Protein AF-A0A103QXI7-F1 (afdb_monomer_lite)

pLDDT: mean 70.64, std 19.32, range [27.94, 94.38]

InterPro domains:
  IPR028966 Immunity protein 72 [PF15584] (45-80)

Secondary structure (DSSP, 8-state):
-----------------TTS-HHHHHHHIIIIIHHHHHHHHHHS---TTS---------------TTTTS-----GGGSPPPP---------PPPEETTSBPSS-EEEEESSTT-EEEEE-TTSBPPPEEEE-TTS-EEEE--EEEEEEE-

Foldseek 3Di:
DDDDDDDPPPDDDDDDDPPDPPVVVVCCCVPPVVVVVVVVVLVPPQDPPDRDSPRDDDDCPDDDCVCVVVDDPPPVVVDDDDPPDPDDPDPCDDKDKAQDFAQAWAWKWFPPPPIDIDTDHGRDGHHWDFHQDPVRDTDTDITIIDGPTGD

Sequence (151 aa):
MHASAGCYRKSGGPRLSASAPVSTQFRIWADKIVPEAIKELNANLSDDDTGAVVKTHWRLLWEDKRYADGVIPDESQYFLEPPSAPQPNRETVAPVRTGDICPVSGEWQTDEYGGKTLRVEAGAAMPDMLVKDNLGELKVHWVTWHLVKRS

Structure (mmCIF, N/CA/C/O backbone):
data_AF-A0A103QXI7-F1
#
_entry.id   AF-A0A103QXI7-F1
#
loop_
_atom_site.group_PDB
_atom_site.id
_atom_site.type_symbol
_atom_site.label_atom_id
_atom_site.label_alt_id
_atom_site.label_comp_id
_atom_site.label_asym_id
_atom_site.label_entity_id
_atom_site.label_seq_id
_atom_site.pdbx_PDB_ins_code
_atom_site.Cartn_x
_atom_site.Cartn_y
_atom_site.Cartn_z
_atom_site.occupancy
_atom_site.B_iso_or_equiv
_atom_site.auth_seq_id
_atom_site.auth_comp_id
_atom_site.auth_asym_id
_atom_site.auth_atom_id
_atom_site.pdbx_PDB_model_num
ATOM 1 N N . MET A 1 1 ? 30.717 -34.717 15.437 1.00 35.41 1 MET A N 1
ATOM 2 C CA . MET A 1 1 ? 30.092 -34.087 16.618 1.00 35.41 1 MET A CA 1
ATOM 3 C C . MET A 1 1 ? 28.916 -33.264 16.123 1.00 35.41 1 MET A C 1
ATOM 5 O O . MET A 1 1 ? 29.120 -32.296 15.408 1.00 35.41 1 MET A O 1
ATOM 9 N N . HIS A 1 2 ? 27.705 -33.757 16.371 1.00 31.70 2 HIS A N 1
ATOM 10 C CA . HIS A 1 2 ? 26.437 -33.144 15.971 1.00 31.70 2 HIS A CA 1
ATOM 11 C C . HIS A 1 2 ? 25.986 -32.178 17.074 1.00 31.70 2 HIS A C 1
ATOM 13 O O . HIS A 1 2 ? 25.992 -32.565 18.241 1.00 31.70 2 HIS A O 1
ATOM 19 N N . ALA A 1 3 ? 25.544 -30.973 16.715 1.00 30.70 3 ALA A N 1
ATOM 20 C CA . ALA A 1 3 ? 24.750 -30.119 17.592 1.00 30.70 3 ALA A CA 1
ATOM 21 C C . ALA A 1 3 ? 23.607 -29.500 16.778 1.00 30.70 3 ALA A C 1
ATOM 23 O O . ALA A 1 3 ? 23.811 -28.882 15.738 1.00 30.70 3 ALA A O 1
ATOM 24 N N . SER A 1 4 ? 22.402 -29.795 17.249 1.00 28.06 4 SER A N 1
ATOM 25 C CA . SER A 1 4 ? 21.100 -29.593 16.625 1.00 28.06 4 SER A CA 1
ATOM 26 C C . SER A 1 4 ? 20.658 -28.130 16.682 1.00 28.06 4 SER A C 1
ATOM 28 O O . SER A 1 4 ? 20.695 -27.520 17.748 1.00 28.06 4 SER A O 1
ATOM 30 N N . ALA A 1 5 ? 20.153 -27.594 15.569 1.00 35.16 5 ALA A N 1
ATOM 31 C CA . ALA A 1 5 ? 19.409 -26.339 15.559 1.00 35.16 5 ALA A CA 1
ATOM 32 C C . ALA A 1 5 ? 18.032 -26.567 16.208 1.00 35.16 5 ALA A C 1
ATOM 34 O O . ALA A 1 5 ? 17.218 -27.354 15.721 1.00 35.16 5 ALA A O 1
ATOM 35 N N . GLY A 1 6 ? 17.794 -25.924 17.351 1.00 29.08 6 GLY A N 1
ATOM 36 C CA . GLY A 1 6 ? 16.519 -25.963 18.059 1.00 29.08 6 GLY A CA 1
ATOM 37 C C . GLY A 1 6 ? 15.442 -25.219 17.274 1.00 29.08 6 GLY A C 1
ATOM 38 O O . GLY A 1 6 ? 15.459 -23.997 17.172 1.00 29.08 6 GLY A O 1
ATOM 39 N N . CYS A 1 7 ? 14.498 -25.972 16.719 1.00 27.94 7 CYS A N 1
ATOM 40 C CA . CYS A 1 7 ? 13.293 -25.460 16.086 1.00 27.94 7 CYS A CA 1
ATOM 41 C C . CYS A 1 7 ? 12.348 -24.936 17.183 1.00 27.94 7 CYS A C 1
ATOM 43 O O . CYS A 1 7 ? 11.773 -25.732 17.929 1.00 27.94 7 CYS A O 1
ATOM 45 N N . TYR A 1 8 ? 12.187 -23.616 17.320 1.00 28.78 8 TYR A N 1
ATOM 46 C CA . TYR A 1 8 ? 11.212 -23.051 18.258 1.00 28.78 8 TYR A CA 1
ATOM 47 C C . TYR A 1 8 ? 9.808 -23.142 17.647 1.00 28.78 8 TYR A C 1
ATOM 49 O O . TYR A 1 8 ? 9.304 -22.229 16.995 1.00 28.78 8 TYR A O 1
ATOM 57 N N . ARG A 1 9 ? 9.176 -24.303 17.825 1.00 33.75 9 ARG A N 1
ATOM 58 C CA . ARG A 1 9 ? 7.769 -24.535 17.502 1.00 33.75 9 ARG A CA 1
ATOM 59 C C . ARG A 1 9 ? 6.924 -23.875 18.601 1.00 33.75 9 ARG A C 1
ATOM 61 O O . ARG A 1 9 ? 6.698 -24.486 19.641 1.00 33.75 9 ARG A O 1
ATOM 68 N N . LYS A 1 10 ? 6.443 -22.641 18.389 1.00 36.03 10 LYS A N 1
ATOM 69 C CA . LYS A 1 10 ? 5.377 -22.066 19.233 1.00 36.03 10 LYS A CA 1
ATOM 70 C C . LYS A 1 10 ? 4.085 -22.839 18.954 1.00 36.03 10 LYS A C 1
ATOM 72 O O . LYS A 1 10 ? 3.424 -22.662 17.934 1.00 36.03 10 LYS A O 1
ATOM 77 N N . SER A 1 11 ? 3.779 -23.774 19.841 1.00 41.75 11 SER A N 1
ATOM 78 C CA . SER A 1 11 ? 2.533 -24.527 19.889 1.00 41.75 11 SER A CA 1
ATOM 79 C C . SER A 1 11 ? 1.373 -23.633 20.333 1.00 41.75 11 SER A C 1
ATOM 81 O O . SER A 1 11 ? 1.464 -23.014 21.389 1.00 41.75 11 SER A O 1
ATOM 83 N N . GLY A 1 12 ? 0.263 -23.647 19.586 1.00 43.00 12 GLY A N 1
ATOM 84 C CA . GLY A 1 12 ? -1.065 -23.471 20.192 1.00 43.00 12 GLY A CA 1
ATOM 85 C C . GLY A 1 12 ? -1.909 -22.249 19.818 1.00 43.00 12 GLY A C 1
ATOM 86 O O . GLY A 1 12 ? -2.844 -21.958 20.551 1.00 43.00 12 GLY A O 1
ATOM 87 N N . GLY A 1 13 ? -1.653 -21.550 18.708 1.00 42.88 13 GLY A N 1
ATOM 88 C CA . GLY A 1 13 ? -2.612 -20.561 18.184 1.00 42.88 13 GLY A CA 1
ATOM 89 C C . GLY A 1 13 ? -3.783 -21.234 17.443 1.00 42.88 13 GLY A C 1
ATOM 90 O O . GLY A 1 13 ? -3.559 -22.255 16.782 1.00 42.88 13 GLY A O 1
ATOM 91 N N . PRO A 1 14 ? -5.027 -20.716 17.520 1.00 42.00 14 PRO A N 1
ATOM 92 C CA . PRO A 1 14 ? -6.155 -21.290 16.793 1.00 42.00 14 PRO A CA 1
ATOM 93 C C . PRO A 1 14 ? -5.878 -21.266 15.285 1.00 42.00 14 PRO A C 1
ATOM 95 O O . PRO A 1 14 ? -5.642 -20.218 14.688 1.00 42.00 14 PRO A O 1
ATOM 98 N N . ARG A 1 15 ? -5.898 -22.448 14.666 1.00 46.81 15 ARG A N 1
ATOM 99 C CA . ARG A 1 15 ? -5.696 -22.621 13.228 1.00 46.81 15 ARG A CA 1
ATOM 100 C C . ARG A 1 15 ? -6.939 -22.111 12.500 1.00 46.81 15 ARG A C 1
ATOM 102 O O . ARG A 1 15 ? -7.962 -22.791 12.476 1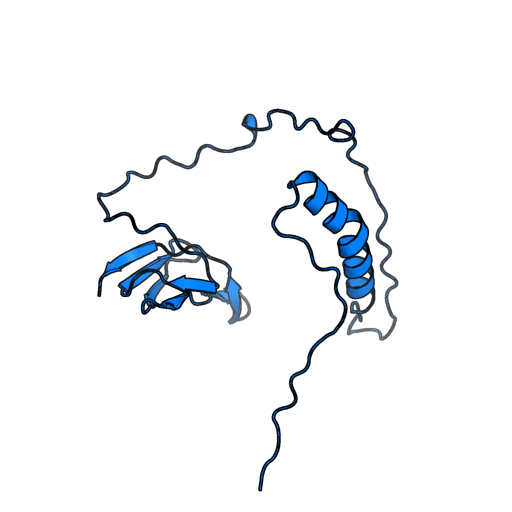.00 46.81 15 ARG A O 1
ATOM 109 N N . LEU A 1 16 ? -6.863 -20.907 11.939 1.00 47.16 16 LEU A N 1
ATOM 110 C CA . LEU A 1 16 ? -7.889 -20.396 11.034 1.00 47.16 16 LEU A CA 1
ATOM 111 C C . LEU A 1 16 ? -7.911 -21.282 9.782 1.00 47.16 16 LEU A C 1
ATOM 113 O O . LEU A 1 16 ? -6.891 -21.443 9.111 1.00 47.16 16 LEU A O 1
ATOM 117 N N . SER A 1 17 ? -9.057 -21.901 9.492 1.00 43.25 17 SER A N 1
ATOM 118 C CA . SER A 1 17 ? -9.260 -22.599 8.222 1.00 43.25 17 SER A CA 1
ATOM 119 C C . SER A 1 17 ? -9.417 -21.558 7.121 1.00 43.25 17 SER A C 1
ATOM 121 O O . SER A 1 17 ? -10.348 -20.760 7.173 1.00 43.25 17 SER A O 1
ATOM 123 N N . ALA A 1 18 ? -8.549 -21.593 6.110 1.00 47.38 18 ALA A N 1
ATOM 124 C CA . ALA A 1 18 ? -8.588 -20.683 4.961 1.00 47.38 18 ALA A CA 1
ATOM 125 C C . ALA A 1 18 ? -9.841 -20.845 4.067 1.00 47.38 18 ALA A C 1
ATOM 127 O O . ALA A 1 18 ? -9.990 -20.127 3.086 1.00 47.38 18 ALA A O 1
ATOM 128 N N . SER A 1 19 ? -10.734 -21.790 4.388 1.00 45.50 19 SER A N 1
ATOM 129 C CA . SER A 1 19 ? -11.997 -22.039 3.680 1.00 45.50 19 SER A CA 1
ATOM 130 C C . SER A 1 19 ? -13.235 -21.437 4.355 1.00 45.50 19 SER A C 1
ATOM 132 O O . SER A 1 19 ? -14.347 -21.639 3.869 1.00 45.50 19 SER A O 1
ATOM 134 N N . ALA A 1 20 ? -13.086 -20.750 5.493 1.00 47.59 20 ALA A N 1
ATOM 135 C CA . ALA A 1 20 ? -14.223 -20.149 6.183 1.00 47.59 20 ALA A CA 1
ATOM 136 C C . ALA A 1 20 ? -14.697 -18.872 5.457 1.00 47.59 20 ALA A C 1
ATOM 138 O O . ALA A 1 20 ? -13.868 -18.112 4.956 1.00 47.59 20 ALA A O 1
ATOM 139 N N . PRO A 1 21 ? -16.014 -18.596 5.406 1.00 55.00 21 PRO A N 1
ATOM 140 C CA . PRO A 1 21 ? -16.514 -17.352 4.836 1.00 55.00 21 PRO A CA 1
ATOM 141 C C . PRO A 1 21 ? -15.969 -16.145 5.614 1.00 55.00 21 PRO A C 1
ATOM 143 O O . PRO A 1 21 ? -15.788 -16.209 6.832 1.00 55.00 21 PRO A O 1
ATOM 146 N N . VAL A 1 22 ? -15.741 -15.027 4.916 1.00 50.16 22 VAL A N 1
ATOM 147 C CA . VAL A 1 22 ? -15.107 -13.802 5.452 1.00 50.16 22 VAL A CA 1
ATOM 148 C C . VAL A 1 22 ? -15.774 -13.316 6.748 1.00 50.16 22 VAL A C 1
ATOM 150 O O . VAL A 1 22 ? -15.088 -12.899 7.678 1.00 50.16 22 VAL A O 1
ATOM 153 N N . SER A 1 23 ? -17.097 -13.474 6.866 1.00 44.31 23 SER A N 1
ATOM 154 C CA . SER A 1 23 ? -17.862 -13.172 8.086 1.00 44.31 23 SER A CA 1
ATOM 155 C C . SER A 1 23 ? -17.413 -13.999 9.303 1.00 44.31 23 SER A C 1
ATOM 157 O O . SER A 1 23 ? -17.269 -13.477 10.408 1.00 44.31 23 SER A O 1
ATOM 159 N N . THR A 1 24 ? -17.121 -15.287 9.115 1.00 49.38 24 THR A N 1
ATOM 160 C CA . THR A 1 24 ? -16.614 -16.165 10.178 1.00 49.38 24 THR A CA 1
ATOM 161 C C . THR A 1 24 ? -15.175 -15.814 10.544 1.00 49.38 24 THR A C 1
ATOM 163 O O . THR A 1 24 ? -14.826 -15.829 11.723 1.00 49.38 24 THR A O 1
ATOM 166 N N . GLN A 1 25 ? -14.351 -15.439 9.566 1.00 51.34 25 GLN A N 1
ATOM 167 C CA . GLN A 1 25 ? -12.974 -15.016 9.820 1.00 51.34 25 GLN A CA 1
ATOM 168 C C . GLN A 1 25 ? -12.917 -13.688 10.593 1.00 51.34 25 GLN A C 1
ATOM 170 O O . GLN A 1 25 ? -12.122 -13.565 11.525 1.00 51.34 25 GLN A O 1
ATOM 175 N N . PHE A 1 26 ? -13.817 -12.748 10.283 1.00 51.50 26 PHE A N 1
ATOM 176 C CA . PHE A 1 26 ? -13.959 -11.478 10.998 1.00 51.50 26 PHE A CA 1
ATOM 177 C C . PHE A 1 26 ? -14.391 -11.677 12.456 1.00 51.50 26 PHE A C 1
ATOM 179 O O . PHE A 1 26 ? -13.784 -11.108 13.360 1.00 51.50 26 PHE A O 1
ATOM 186 N N . ARG A 1 27 ? -15.376 -12.550 12.710 1.00 51.31 27 ARG A N 1
ATOM 187 C CA . ARG A 1 27 ? -15.819 -12.865 14.082 1.00 51.31 27 ARG A CA 1
ATOM 188 C C . ARG A 1 27 ? -14.714 -13.520 14.905 1.00 51.31 27 ARG A C 1
ATOM 190 O O . ARG A 1 27 ? -14.499 -13.138 16.046 1.00 51.31 27 ARG A O 1
ATOM 197 N N . ILE A 1 28 ? -13.948 -14.449 14.325 1.00 58.03 28 ILE A N 1
ATOM 198 C CA . ILE A 1 28 ? -12.818 -15.065 15.041 1.00 58.03 28 ILE A CA 1
ATOM 199 C C . ILE A 1 28 ? -11.723 -14.031 15.344 1.00 58.03 28 ILE A C 1
ATOM 201 O O . ILE A 1 28 ? -11.132 -14.066 16.425 1.00 58.03 28 ILE A O 1
ATOM 205 N N . TRP A 1 29 ? -11.461 -13.108 14.418 1.00 55.28 29 TRP A N 1
ATOM 206 C CA . TRP A 1 29 ? -10.513 -12.021 14.637 1.00 55.28 29 TRP A CA 1
ATOM 207 C C . TRP A 1 29 ? -10.973 -11.092 15.774 1.00 55.28 29 TRP A C 1
ATOM 209 O O . TRP A 1 29 ? -10.206 -10.857 16.709 1.00 55.28 29 TRP A O 1
ATOM 219 N N . ALA A 1 30 ? -12.238 -10.664 15.764 1.00 60.53 30 ALA A N 1
ATOM 220 C CA . ALA A 1 30 ? -12.813 -9.792 16.788 1.00 60.53 30 ALA A CA 1
ATOM 221 C C . ALA A 1 30 ? -12.910 -10.456 18.176 1.00 60.53 30 ALA A C 1
ATOM 223 O O . ALA A 1 30 ? -12.563 -9.833 19.174 1.00 60.53 30 ALA A O 1
ATOM 224 N N . ASP A 1 31 ? -13.320 -11.726 18.251 1.00 57.97 31 ASP A N 1
ATOM 225 C CA . ASP A 1 31 ? -13.603 -12.386 19.534 1.00 57.97 31 ASP A CA 1
ATOM 226 C C . ASP A 1 31 ? -12.354 -12.971 20.208 1.00 57.97 31 ASP A C 1
ATOM 228 O O . ASP A 1 31 ? -12.338 -13.157 21.426 1.00 57.97 31 ASP A O 1
ATOM 232 N N . LYS A 1 32 ? -11.312 -13.316 19.436 1.00 57.56 32 LYS A N 1
ATOM 233 C CA . LYS A 1 32 ? -10.138 -14.037 19.965 1.00 57.56 32 LYS A CA 1
ATOM 234 C C . LYS A 1 32 ? -8.819 -13.309 19.780 1.00 57.56 32 LYS A C 1
ATOM 236 O O . LYS A 1 32 ? -7.956 -13.435 20.639 1.00 57.56 32 LYS A O 1
ATOM 241 N N . ILE A 1 33 ? -8.643 -12.579 18.680 1.00 58.72 33 ILE A N 1
ATOM 242 C CA . ILE A 1 33 ? -7.362 -11.929 18.379 1.00 58.72 33 ILE A CA 1
ATOM 243 C C . ILE A 1 33 ? -7.320 -10.520 18.970 1.00 58.72 33 ILE A C 1
ATOM 245 O O . ILE A 1 33 ? -6.345 -10.181 19.634 1.00 58.72 33 ILE A O 1
ATOM 249 N N . VAL A 1 34 ? -8.382 -9.726 18.812 1.00 63.81 34 VAL A N 1
ATOM 250 C CA . VAL A 1 34 ? -8.442 -8.357 19.357 1.00 63.81 34 VAL A CA 1
ATOM 251 C C . VAL A 1 34 ? -8.248 -8.315 20.885 1.00 63.81 34 VAL A C 1
ATOM 253 O O . VAL A 1 34 ? -7.429 -7.518 21.342 1.00 63.81 34 VAL A O 1
ATOM 256 N N . PRO A 1 35 ? -8.883 -9.178 21.705 1.00 60.06 35 PRO A N 1
ATOM 257 C CA . PRO A 1 35 ? -8.695 -9.136 23.156 1.00 60.06 35 PRO A CA 1
ATOM 258 C C . PRO A 1 35 ? -7.283 -9.536 23.601 1.00 60.06 35 PRO A C 1
ATOM 260 O O . PRO A 1 35 ? -6.773 -8.980 24.571 1.00 60.06 35 PRO A O 1
ATOM 263 N N . GLU A 1 36 ? -6.637 -10.473 22.903 1.00 58.16 36 GLU A N 1
ATOM 264 C CA . GLU A 1 36 ? -5.255 -10.879 23.196 1.00 58.16 36 GLU A CA 1
ATOM 265 C C . GLU A 1 36 ? -4.252 -9.802 22.765 1.00 58.16 36 GLU A C 1
ATOM 267 O O . GLU A 1 36 ? -3.362 -9.452 23.535 1.00 58.16 36 GLU A O 1
ATOM 272 N N . ALA A 1 37 ? -4.457 -9.178 21.602 1.00 58.19 37 ALA A N 1
ATOM 273 C CA . ALA A 1 37 ? -3.641 -8.050 21.160 1.00 58.19 37 ALA A CA 1
ATOM 274 C C . ALA A 1 37 ? -3.749 -6.847 22.118 1.00 58.19 37 ALA A C 1
ATOM 276 O O . ALA A 1 37 ? -2.744 -6.211 22.432 1.00 58.19 37 ALA A O 1
ATOM 277 N N . ILE A 1 38 ? -4.944 -6.568 22.656 1.00 58.09 38 ILE A N 1
ATOM 278 C CA . ILE A 1 38 ? -5.139 -5.527 23.681 1.00 58.09 38 ILE A CA 1
ATOM 279 C C . ILE A 1 38 ? -4.387 -5.871 24.977 1.00 58.09 38 ILE A C 1
ATOM 281 O O . ILE A 1 38 ? -3.815 -4.980 25.609 1.00 58.09 38 ILE A O 1
ATOM 285 N N . LYS A 1 39 ? -4.346 -7.149 25.382 1.00 57.66 39 LYS A N 1
ATOM 286 C CA . LYS A 1 39 ? -3.562 -7.582 26.553 1.00 57.66 39 LYS A CA 1
ATOM 287 C C . LYS A 1 39 ? -2.059 -7.387 26.338 1.00 57.66 39 LYS A C 1
ATOM 289 O O . LYS A 1 39 ? -1.394 -6.917 27.256 1.00 57.66 39 LYS A O 1
ATOM 294 N N . GLU A 1 40 ? -1.537 -7.697 25.150 1.00 56.09 40 GLU A N 1
ATOM 295 C CA . GLU A 1 40 ? -0.114 -7.513 24.826 1.00 56.09 40 GLU A CA 1
ATOM 296 C C . GLU A 1 40 ? 0.287 -6.032 24.711 1.00 56.09 40 GLU A C 1
ATOM 298 O O . GLU A 1 40 ? 1.370 -5.653 25.161 1.00 56.09 40 GLU A O 1
ATOM 303 N N . LEU A 1 41 ? -0.595 -5.170 24.191 1.00 57.44 41 LEU A N 1
ATOM 304 C CA . LEU A 1 41 ? -0.371 -3.719 24.153 1.00 57.44 41 LEU A CA 1
ATOM 305 C C . LEU A 1 41 ? -0.257 -3.116 25.560 1.00 57.44 41 LEU A C 1
ATOM 307 O O . LEU A 1 41 ? 0.614 -2.285 25.810 1.00 57.44 41 LEU A O 1
ATOM 311 N N . ASN A 1 42 ? -1.086 -3.571 26.503 1.00 54.38 42 ASN A N 1
ATOM 312 C CA . ASN A 1 42 ? -1.046 -3.094 27.888 1.00 54.38 42 ASN A CA 1
ATOM 313 C C . ASN A 1 42 ? 0.219 -3.528 28.650 1.00 54.38 42 ASN A C 1
ATOM 315 O O . ASN A 1 42 ? 0.536 -2.927 29.674 1.00 54.38 42 ASN A O 1
ATOM 319 N N . ALA A 1 43 ? 0.938 -4.551 28.179 1.00 56.16 43 ALA A N 1
ATOM 320 C CA . ALA A 1 43 ? 2.154 -5.037 28.828 1.00 56.16 43 ALA A CA 1
ATOM 321 C C . ALA A 1 43 ? 3.416 -4.226 28.469 1.00 56.16 43 ALA A C 1
ATOM 323 O O . ALA A 1 43 ? 4.402 -4.322 29.192 1.00 56.16 43 ALA A O 1
ATOM 324 N N . ASN A 1 44 ? 3.397 -3.434 27.387 1.00 51.25 44 ASN A N 1
ATOM 325 C CA . ASN A 1 44 ? 4.599 -2.792 26.828 1.00 51.25 44 ASN A CA 1
ATOM 326 C C . ASN A 1 44 ? 4.637 -1.256 26.931 1.00 51.25 44 ASN A C 1
ATOM 328 O O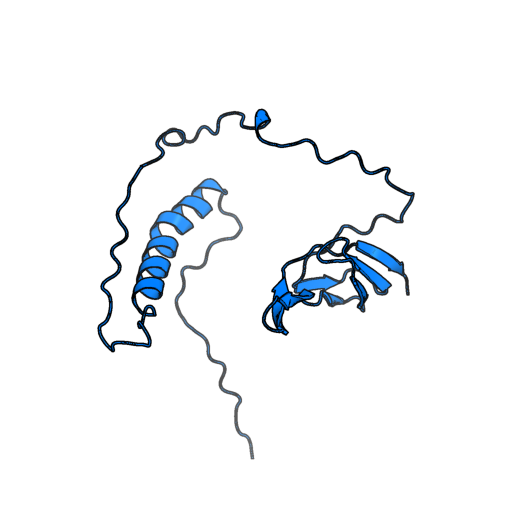 . ASN A 1 44 ? 5.584 -0.642 26.448 1.00 51.25 44 ASN A O 1
ATOM 332 N N . LEU A 1 45 ? 3.654 -0.614 27.566 1.00 53.62 45 LEU A N 1
ATOM 333 C CA . LEU A 1 45 ? 3.694 0.831 27.821 1.00 53.62 45 LEU A CA 1
ATOM 334 C C . LEU A 1 45 ? 4.463 1.109 29.122 1.00 53.62 45 LEU A C 1
ATOM 336 O O . LEU A 1 45 ? 3.870 1.382 30.166 1.00 53.62 45 LEU A O 1
ATOM 340 N N . SER A 1 46 ? 5.790 0.977 29.067 1.00 52.94 46 SER A N 1
ATOM 341 C CA . SER A 1 46 ? 6.684 1.526 30.089 1.00 52.94 46 SER A CA 1
ATOM 342 C C . SER A 1 46 ? 7.006 2.967 29.702 1.00 52.94 46 SER A C 1
ATOM 344 O O . SER A 1 46 ? 7.588 3.198 28.646 1.00 52.94 46 SER A O 1
ATOM 346 N N . ASP A 1 47 ? 6.587 3.920 30.529 1.00 50.91 47 ASP A N 1
ATOM 347 C CA . ASP A 1 47 ? 6.939 5.334 30.387 1.00 50.91 47 ASP A CA 1
ATOM 348 C C . ASP A 1 47 ? 8.396 5.512 30.854 1.00 50.91 47 ASP A C 1
ATOM 350 O O . ASP A 1 47 ? 8.736 5.144 31.981 1.00 50.91 47 ASP A O 1
ATOM 354 N N . ASP A 1 48 ? 9.281 5.970 29.967 1.00 59.25 48 ASP A N 1
ATOM 355 C CA . ASP A 1 48 ? 10.746 5.932 30.147 1.00 59.25 48 ASP A CA 1
ATOM 356 C C . ASP A 1 48 ? 11.311 7.104 30.977 1.00 59.25 48 ASP A C 1
ATOM 358 O O . ASP A 1 48 ? 12.521 7.246 31.091 1.00 59.25 48 ASP A O 1
ATOM 362 N N . ASP A 1 49 ? 10.475 7.936 31.610 1.00 61.09 49 ASP A N 1
ATOM 363 C CA . ASP A 1 49 ? 10.977 9.047 32.451 1.00 61.09 49 ASP A CA 1
ATOM 364 C C . ASP A 1 49 ? 10.430 9.052 33.888 1.00 61.09 49 ASP A C 1
ATOM 366 O O . ASP A 1 49 ? 10.793 9.854 34.745 1.00 61.09 49 ASP A O 1
ATOM 370 N N . THR A 1 50 ? 9.566 8.101 34.224 1.00 56.12 50 THR A N 1
ATOM 371 C CA . THR A 1 50 ? 9.187 7.801 35.604 1.00 56.12 50 THR A CA 1
ATOM 372 C C . THR A 1 50 ? 8.739 6.355 35.578 1.00 56.12 50 THR A C 1
ATOM 374 O O . THR A 1 50 ? 7.741 6.070 34.936 1.00 56.12 50 THR A O 1
ATOM 377 N N . GLY A 1 51 ? 9.443 5.436 36.248 1.00 54.03 51 GLY A N 1
ATOM 378 C CA . GLY A 1 51 ? 9.161 3.985 36.256 1.00 54.03 51 GLY A CA 1
ATOM 379 C C . GLY A 1 51 ? 7.793 3.557 36.828 1.00 54.03 51 GLY A C 1
ATOM 380 O O . GLY A 1 51 ? 7.650 2.469 37.383 1.00 54.03 51 GLY A O 1
ATOM 381 N N . ALA A 1 52 ? 6.785 4.419 36.745 1.00 59.47 52 ALA A N 1
ATOM 382 C CA . ALA A 1 52 ? 5.391 4.153 36.984 1.00 59.47 52 ALA A CA 1
ATOM 383 C C . ALA A 1 52 ? 4.752 3.582 35.711 1.00 59.47 52 ALA A C 1
ATOM 385 O O . ALA A 1 52 ? 4.630 4.246 34.686 1.00 59.47 52 ALA A O 1
ATOM 386 N N . VAL A 1 53 ? 4.268 2.346 35.809 1.00 59.47 53 VAL A N 1
ATOM 387 C CA . VAL A 1 53 ? 3.375 1.752 34.811 1.00 59.47 53 VAL A CA 1
ATOM 388 C C . VAL A 1 53 ? 2.113 2.612 34.728 1.00 59.47 53 VAL A C 1
ATOM 390 O O . VAL A 1 53 ? 1.250 2.555 35.613 1.00 59.47 53 VAL A O 1
ATOM 393 N N . VAL A 1 54 ? 1.987 3.416 33.673 1.00 63.28 54 VAL A N 1
ATOM 394 C CA . VAL A 1 54 ? 0.755 4.156 33.406 1.00 63.28 54 VAL A CA 1
ATOM 395 C C . VAL A 1 54 ? -0.292 3.131 32.991 1.00 63.28 54 VAL A C 1
ATOM 397 O O . VAL A 1 54 ? -0.250 2.568 31.897 1.00 63.28 54 VAL A O 1
ATOM 400 N N . LYS A 1 55 ? -1.241 2.850 33.891 1.00 68.38 55 LYS A N 1
ATOM 401 C CA . LYS A 1 55 ? -2.370 1.966 33.587 1.00 68.38 55 LYS A CA 1
ATOM 402 C C . LYS A 1 55 ? -3.213 2.591 32.477 1.00 68.38 55 LYS A C 1
ATOM 404 O O . LYS A 1 55 ? -4.105 3.404 32.733 1.00 68.38 55 LYS A O 1
ATOM 409 N N . THR A 1 56 ? -2.937 2.182 31.248 1.00 72.88 56 THR A N 1
ATOM 410 C CA . THR A 1 56 ? -3.707 2.578 30.076 1.00 72.88 56 THR A CA 1
ATOM 411 C C . THR A 1 56 ? -5.014 1.798 30.073 1.00 72.88 56 THR A C 1
ATOM 413 O O . THR A 1 56 ? -5.025 0.570 30.097 1.00 72.88 56 THR A O 1
ATOM 416 N N . HIS A 1 57 ? -6.132 2.520 30.097 1.00 66.81 57 HIS A N 1
ATOM 417 C CA . HIS A 1 57 ? -7.462 1.926 30.039 1.00 66.81 57 HIS A CA 1
ATOM 418 C C . HIS A 1 57 ? -8.128 2.345 28.737 1.00 66.81 57 HIS A C 1
ATOM 420 O O . HIS A 1 57 ? -8.473 3.512 28.553 1.00 66.81 57 HIS A O 1
ATOM 426 N N . TRP A 1 58 ? -8.356 1.378 27.857 1.00 80.25 58 TRP A N 1
ATOM 427 C CA . TRP A 1 58 ? -9.167 1.575 26.666 1.00 80.25 58 TRP A CA 1
ATOM 428 C C . TRP A 1 58 ? -10.640 1.514 27.061 1.00 80.25 58 TRP A C 1
ATOM 430 O O . TRP A 1 58 ? -11.097 0.536 27.653 1.00 80.25 58 TRP A O 1
ATOM 440 N N . ARG A 1 59 ? -11.384 2.583 26.773 1.00 78.19 59 ARG A N 1
ATOM 441 C CA . ARG A 1 59 ? -12.834 2.640 26.975 1.00 78.19 59 ARG A CA 1
ATOM 442 C C . ARG A 1 59 ? -13.502 2.651 25.611 1.00 78.19 59 ARG A C 1
ATOM 444 O O . ARG A 1 59 ? -13.117 3.438 24.750 1.00 78.19 59 ARG A O 1
ATOM 451 N N . LEU A 1 60 ? -14.498 1.789 25.424 1.00 82.50 60 LEU A N 1
ATOM 452 C CA . LEU A 1 60 ? -15.337 1.818 24.232 1.00 82.50 60 LEU A CA 1
ATOM 453 C C . LEU A 1 60 ? -16.126 3.133 24.235 1.00 82.50 60 LEU A C 1
ATOM 455 O O . LEU A 1 60 ? -16.981 3.335 25.094 1.00 82.50 60 LEU A O 1
ATOM 459 N N . LEU A 1 61 ? -15.799 4.038 23.313 1.00 83.75 61 LEU A N 1
ATOM 460 C CA . LEU A 1 61 ? -16.493 5.324 23.186 1.00 83.75 61 LEU A CA 1
ATOM 461 C C . LEU A 1 61 ? -17.763 5.205 22.345 1.00 83.75 61 LEU A C 1
ATOM 463 O O . LEU A 1 61 ? -18.729 5.922 22.591 1.00 83.75 61 LEU A O 1
ATOM 467 N N . TRP A 1 62 ? -17.768 4.300 21.367 1.00 86.44 62 TRP A N 1
ATOM 468 C CA . TRP A 1 62 ? -18.919 4.067 20.512 1.00 86.44 62 TRP A CA 1
ATOM 469 C C . TRP A 1 62 ? -18.933 2.629 19.993 1.00 86.44 62 TRP A C 1
ATOM 471 O O . TRP A 1 62 ? -17.883 2.022 19.788 1.00 86.44 62 TRP A O 1
ATOM 481 N N . GLU A 1 63 ? -20.136 2.099 19.800 1.00 79.62 63 GLU A N 1
ATOM 482 C CA . GLU A 1 63 ? -20.388 0.786 19.210 1.00 79.62 63 GLU A CA 1
ATOM 483 C C . GLU A 1 63 ? -21.122 0.994 17.880 1.00 79.62 63 GLU A C 1
ATOM 485 O O . GLU A 1 63 ? -22.214 1.567 17.863 1.00 79.62 63 GLU A O 1
ATOM 490 N N . ASP A 1 64 ? -20.535 0.541 16.769 1.00 83.88 64 ASP A N 1
ATOM 491 C CA . ASP A 1 64 ? -21.193 0.575 15.462 1.00 83.88 64 ASP A CA 1
ATOM 492 C C . ASP A 1 64 ? -22.129 -0.628 15.305 1.00 83.88 64 ASP A C 1
ATOM 494 O O . ASP A 1 64 ? -21.683 -1.769 15.191 1.00 83.88 64 ASP A O 1
ATOM 498 N N . LYS A 1 65 ? -23.441 -0.376 15.288 1.00 84.50 65 LYS A N 1
ATOM 499 C CA . LYS A 1 65 ? -24.471 -1.415 15.118 1.00 84.50 65 LYS A CA 1
ATOM 500 C C . LYS A 1 65 ? -25.011 -1.515 13.696 1.00 84.50 65 LYS A C 1
ATOM 502 O O . LYS A 1 65 ? -25.898 -2.330 13.459 1.00 84.50 65 LYS A O 1
ATOM 507 N N . ARG A 1 66 ? -24.498 -0.719 12.750 1.00 80.25 66 ARG A N 1
ATOM 508 C CA . ARG A 1 66 ? -25.013 -0.674 11.368 1.00 80.25 66 ARG A CA 1
ATOM 509 C C . ARG A 1 66 ? -24.920 -2.016 10.644 1.00 80.25 66 ARG A C 1
ATOM 511 O O . ARG A 1 66 ? -25.708 -2.259 9.749 1.00 80.25 66 ARG A O 1
ATOM 518 N N . TYR A 1 67 ? -24.005 -2.878 11.077 1.00 81.00 67 TYR A N 1
ATOM 519 C CA . TYR A 1 67 ? -23.754 -4.196 10.494 1.00 81.00 67 TYR A CA 1
ATOM 520 C C . TYR A 1 67 ? -24.301 -5.355 11.340 1.00 81.00 67 TYR A C 1
ATOM 522 O O . TYR A 1 67 ? -23.926 -6.509 11.127 1.00 81.00 67 TYR A O 1
ATOM 530 N N . ALA A 1 68 ? -25.135 -5.077 12.350 1.00 80.44 68 ALA A N 1
ATOM 531 C CA . ALA A 1 68 ? -25.607 -6.096 13.291 1.00 80.44 68 ALA A CA 1
ATOM 532 C C . ALA A 1 68 ? -26.506 -7.161 12.634 1.00 80.44 68 ALA A C 1
ATOM 534 O O . ALA A 1 68 ? -26.578 -8.292 13.113 1.00 80.44 68 ALA A O 1
ATOM 535 N N . ASP A 1 69 ? -27.161 -6.810 11.529 1.00 83.50 69 ASP A N 1
ATOM 536 C CA . ASP A 1 69 ? -27.982 -7.690 10.693 1.00 83.50 69 ASP A CA 1
ATOM 537 C C . ASP A 1 69 ? -27.170 -8.438 9.617 1.00 83.50 69 ASP A C 1
ATOM 539 O O . ASP A 1 69 ? -27.708 -9.286 8.906 1.00 83.50 69 ASP A O 1
ATOM 543 N N . GLY A 1 70 ? -25.864 -8.164 9.522 1.00 80.50 70 GLY A N 1
ATOM 544 C CA . GLY A 1 70 ? -24.968 -8.737 8.523 1.00 80.50 70 GLY A CA 1
ATOM 545 C C . GLY A 1 70 ? -25.090 -8.112 7.131 1.00 80.50 70 GLY A C 1
ATOM 546 O O . GLY A 1 70 ? -24.466 -8.624 6.200 1.00 80.50 70 GLY A O 1
ATOM 547 N N . VAL A 1 71 ? -25.857 -7.030 6.971 1.00 82.19 71 VAL A N 1
ATOM 548 C CA . VAL A 1 71 ? -25.993 -6.303 5.706 1.00 82.19 71 VAL A CA 1
ATOM 549 C C . VAL A 1 71 ? -24.959 -5.181 5.669 1.00 82.19 71 VAL A C 1
ATOM 551 O O . VAL A 1 71 ? -24.900 -4.338 6.557 1.00 82.19 71 VAL A O 1
ATOM 554 N N . ILE A 1 72 ? -24.121 -5.171 4.633 1.00 80.00 72 ILE A N 1
ATOM 555 C CA . ILE A 1 72 ? -23.180 -4.077 4.371 1.00 80.00 72 ILE A CA 1
ATOM 556 C C . ILE A 1 72 ? -23.873 -3.125 3.389 1.00 80.00 72 ILE A C 1
ATOM 558 O O . ILE A 1 72 ? -24.171 -3.557 2.271 1.00 80.00 72 ILE A O 1
ATOM 562 N N . PRO A 1 73 ? -24.182 -1.871 3.777 1.00 80.38 73 PRO A N 1
ATOM 563 C CA . PRO A 1 73 ? -24.724 -0.882 2.854 1.00 80.38 73 PRO A CA 1
ATOM 564 C C . PRO A 1 73 ? -23.750 -0.610 1.708 1.00 80.38 73 PRO A C 1
ATOM 566 O O . PRO A 1 73 ? -22.542 -0.796 1.851 1.00 80.38 73 PRO A O 1
ATOM 569 N N . ASP A 1 74 ? -24.267 -0.137 0.576 1.00 81.69 74 ASP A N 1
ATOM 570 C CA . ASP A 1 74 ? -23.397 0.299 -0.510 1.00 81.69 74 ASP A CA 1
ATOM 571 C C . ASP A 1 74 ? -22.642 1.575 -0.104 1.00 81.69 74 ASP A C 1
ATOM 573 O O . ASP A 1 74 ? -23.186 2.679 -0.068 1.00 81.69 74 ASP A O 1
ATOM 577 N N . GLU A 1 75 ? -21.372 1.392 0.243 1.00 82.19 75 GLU A N 1
ATOM 578 C CA . GLU A 1 75 ? -20.435 2.442 0.632 1.00 82.19 75 GLU A CA 1
ATOM 579 C C . GLU A 1 75 ? -19.561 2.900 -0.555 1.00 82.19 75 GLU A C 1
ATOM 581 O O . GLU A 1 75 ? -18.593 3.634 -0.355 1.00 82.19 75 GLU A O 1
ATOM 586 N N . SER A 1 76 ? -19.912 2.519 -1.796 1.00 80.00 76 SER A N 1
ATOM 587 C CA . SER A 1 76 ? -19.197 2.878 -3.037 1.00 80.00 76 SER A CA 1
ATOM 588 C C . SER A 1 76 ? -18.934 4.383 -3.189 1.00 80.00 76 SER A C 1
ATOM 590 O O . SER A 1 76 ? -17.882 4.779 -3.682 1.00 80.00 76 SER A O 1
ATOM 592 N N . GLN A 1 77 ? -19.832 5.230 -2.677 1.00 81.19 77 GLN A N 1
ATOM 593 C CA . GLN A 1 77 ? -19.693 6.693 -2.680 1.00 81.19 77 GLN A CA 1
ATOM 594 C C . GLN A 1 77 ? -18.459 7.223 -1.927 1.00 81.19 77 GLN A C 1
ATOM 596 O O . GLN A 1 77 ? -18.041 8.355 -2.162 1.00 81.19 77 GLN A O 1
ATOM 601 N N . TYR A 1 78 ? -17.886 6.439 -1.007 1.00 78.50 78 TYR A N 1
ATOM 602 C CA . TYR A 1 78 ? -16.673 6.815 -0.276 1.00 78.50 78 TYR A CA 1
ATOM 603 C C . TYR A 1 78 ? -15.387 6.412 -1.003 1.00 78.50 78 TYR A C 1
ATOM 605 O O . TYR A 1 78 ? -14.300 6.839 -0.611 1.00 78.50 78 TYR A O 1
ATOM 613 N N . PHE A 1 79 ? -15.487 5.605 -2.059 1.00 80.44 79 PHE A N 1
ATOM 614 C CA . PHE A 1 79 ? -14.341 5.235 -2.872 1.00 80.44 79 PHE A CA 1
ATOM 615 C C . PHE A 1 79 ? -14.120 6.329 -3.910 1.00 80.44 79 PHE A C 1
ATOM 617 O O . PHE A 1 79 ? -14.925 6.531 -4.814 1.00 80.44 79 PHE A O 1
ATOM 624 N N . LEU A 1 80 ? -13.009 7.049 -3.782 1.00 79.38 80 LEU A N 1
ATOM 625 C CA . LEU A 1 80 ? -12.544 7.919 -4.853 1.00 79.38 80 LEU A CA 1
ATOM 626 C C . LEU A 1 80 ? -12.178 7.030 -6.045 1.00 79.38 80 LEU A C 1
ATOM 628 O O . LEU A 1 80 ? -11.388 6.095 -5.884 1.00 79.38 80 LEU A O 1
ATOM 632 N N . GLU A 1 81 ? -12.750 7.302 -7.222 1.00 73.06 81 GLU A N 1
ATOM 633 C CA . GLU A 1 81 ? -12.313 6.638 -8.450 1.00 73.06 81 GLU A CA 1
ATOM 634 C C . GLU A 1 81 ? -10.796 6.823 -8.580 1.00 73.06 81 GLU A C 1
ATOM 636 O O . GLU A 1 81 ? -10.306 7.957 -8.476 1.00 73.06 81 GLU A O 1
ATOM 641 N N . PRO A 1 82 ? -10.027 5.734 -8.764 1.00 66.56 82 PRO A N 1
ATOM 642 C CA . PRO A 1 82 ? -8.604 5.872 -8.987 1.00 66.56 82 PRO A CA 1
ATOM 643 C C . PRO A 1 82 ? -8.415 6.763 -10.218 1.00 66.56 82 PRO A C 1
ATOM 645 O O . PRO A 1 82 ? -9.115 6.563 -11.217 1.00 66.56 82 PRO A O 1
ATOM 648 N N . PRO A 1 83 ? -7.503 7.754 -10.172 1.00 62.12 83 PRO A N 1
ATOM 649 C CA . PRO A 1 83 ? -7.230 8.570 -11.338 1.00 62.12 83 PRO A CA 1
ATOM 650 C C . PRO A 1 83 ? -6.937 7.630 -12.501 1.00 62.12 83 PRO A C 1
ATOM 652 O O . PRO A 1 83 ? -6.112 6.724 -12.365 1.00 62.12 83 PRO A O 1
ATOM 655 N N . SER A 1 84 ? -7.659 7.814 -13.610 1.00 58.06 84 SER A N 1
ATOM 656 C CA . SER A 1 84 ? -7.479 7.048 -14.840 1.00 58.06 84 SER A CA 1
ATOM 657 C C . SER A 1 84 ? -6.075 7.317 -15.374 1.00 58.06 84 SER A C 1
ATOM 659 O O . SER A 1 84 ? -5.870 8.169 -16.239 1.00 58.06 84 SER A O 1
ATOM 661 N N . ALA A 1 85 ? -5.086 6.622 -14.820 1.00 57.38 85 ALA A N 1
ATOM 662 C CA . ALA A 1 85 ? -3.732 6.648 -15.316 1.00 57.38 85 ALA A CA 1
ATOM 663 C C . ALA A 1 85 ? -3.779 6.040 -16.723 1.00 57.38 85 ALA A C 1
ATOM 665 O O . ALA A 1 85 ? -4.314 4.938 -16.889 1.00 57.38 85 ALA A O 1
ATOM 666 N N . PRO A 1 86 ? -3.275 6.740 -17.753 1.00 48.50 86 PRO A N 1
ATOM 667 C CA . PRO A 1 86 ? -3.179 6.159 -19.080 1.00 48.50 86 PRO A CA 1
ATOM 668 C C . PRO A 1 86 ? -2.332 4.898 -18.948 1.00 48.50 86 PRO A C 1
ATOM 670 O O . PRO A 1 86 ? -1.178 4.992 -18.548 1.00 48.50 86 PRO A O 1
ATOM 673 N N . GLN A 1 87 ? -2.902 3.724 -19.223 1.00 50.66 87 GLN A N 1
ATOM 674 C CA . GLN A 1 87 ? -2.123 2.494 -19.257 1.00 50.66 87 GLN A CA 1
ATOM 675 C C . GLN A 1 87 ? -1.182 2.578 -20.460 1.00 50.66 87 GLN A C 1
ATOM 677 O O . GLN A 1 87 ? -1.659 2.511 -21.598 1.00 50.66 87 GLN A O 1
ATOM 682 N N . PRO A 1 88 ? 0.144 2.724 -20.275 1.00 46.25 88 PRO A N 1
ATOM 683 C CA . PRO A 1 88 ? 1.030 2.425 -21.372 1.00 46.25 88 PRO A CA 1
ATOM 684 C C . PRO A 1 88 ? 0.981 0.909 -21.552 1.00 46.25 88 PRO A C 1
ATOM 686 O O . PRO A 1 88 ? 1.039 0.163 -20.577 1.00 46.25 88 PRO A O 1
ATOM 689 N N . ASN A 1 89 ? 0.863 0.471 -22.801 1.00 49.31 89 ASN A N 1
ATOM 690 C CA . ASN A 1 89 ? 1.210 -0.865 -23.276 1.00 49.31 89 ASN A CA 1
ATOM 691 C C . ASN A 1 89 ? 2.482 -1.393 -22.567 1.00 49.31 89 ASN A C 1
ATOM 693 O O . ASN A 1 89 ? 3.604 -1.185 -23.023 1.00 49.31 89 ASN A O 1
ATOM 697 N N . ARG A 1 90 ? 2.301 -2.043 -21.420 1.00 53.69 90 ARG A N 1
ATOM 698 C CA . ARG A 1 90 ? 3.321 -2.758 -20.664 1.00 53.69 90 ARG A CA 1
ATOM 699 C C . ARG A 1 90 ? 2.790 -4.167 -20.536 1.00 53.69 90 ARG A C 1
ATOM 701 O O . ARG A 1 90 ? 1.685 -4.353 -20.027 1.00 53.69 90 ARG A O 1
ATOM 708 N N . GLU A 1 91 ? 3.566 -5.135 -21.016 1.00 55.44 91 GLU A N 1
ATOM 709 C CA . GLU A 1 91 ? 3.354 -6.560 -20.765 1.00 55.44 91 GLU A CA 1
ATOM 710 C C . GLU A 1 91 ? 2.970 -6.741 -19.293 1.00 55.44 91 GLU A C 1
ATOM 712 O O . GLU A 1 91 ? 3.787 -6.517 -18.398 1.00 55.44 91 GLU A O 1
ATOM 717 N N . THR A 1 92 ? 1.686 -7.007 -19.047 1.00 62.91 92 THR A N 1
ATOM 718 C CA . THR A 1 92 ? 1.046 -6.638 -17.782 1.00 62.91 92 THR A CA 1
ATOM 719 C C . THR A 1 92 ? 1.345 -7.687 -16.726 1.00 62.91 92 THR A C 1
ATOM 721 O O . THR A 1 92 ? 0.538 -8.563 -16.429 1.00 62.91 92 THR A O 1
ATOM 724 N N . VAL A 1 93 ? 2.553 -7.632 -16.173 1.00 75.69 93 VAL A N 1
ATOM 725 C CA . VAL A 1 93 ? 2.843 -8.308 -14.914 1.00 75.69 93 VAL A CA 1
ATOM 726 C C . VAL A 1 93 ? 2.096 -7.548 -13.832 1.00 75.69 93 VAL A C 1
ATOM 728 O O . VAL A 1 93 ? 2.219 -6.326 -13.731 1.00 75.69 93 VAL A O 1
ATOM 731 N N . ALA A 1 94 ? 1.280 -8.275 -13.071 1.00 83.19 94 ALA A N 1
ATOM 732 C CA . ALA A 1 94 ? 0.522 -7.690 -11.980 1.00 83.19 94 ALA A CA 1
ATOM 733 C C . ALA A 1 94 ? 1.475 -6.988 -10.994 1.00 83.19 94 ALA A C 1
ATOM 735 O O . ALA A 1 94 ? 2.579 -7.490 -10.760 1.00 83.19 94 ALA A O 1
ATOM 736 N N . PRO A 1 95 ? 1.072 -5.840 -10.426 1.00 88.38 95 PRO A N 1
ATOM 737 C CA . PRO A 1 95 ? 1.824 -5.214 -9.352 1.00 88.38 95 PRO A CA 1
ATOM 738 C C . PRO A 1 95 ? 1.999 -6.167 -8.169 1.00 88.38 95 PRO A C 1
ATOM 740 O O . PRO A 1 95 ? 1.108 -6.962 -7.864 1.00 88.38 95 PRO A O 1
ATOM 743 N N . VAL A 1 96 ? 3.144 -6.066 -7.501 1.00 91.12 96 VAL A N 1
ATOM 744 C CA . VAL A 1 96 ? 3.555 -6.973 -6.422 1.00 91.12 96 VAL A CA 1
ATOM 745 C C . VAL A 1 96 ? 3.818 -6.155 -5.161 1.00 91.12 96 VAL A C 1
ATOM 747 O O . VAL A 1 96 ? 4.395 -5.069 -5.247 1.00 91.12 96 VAL A O 1
ATOM 750 N N . ARG A 1 97 ? 3.394 -6.632 -3.986 1.00 92.38 97 ARG A N 1
ATOM 751 C CA . ARG A 1 97 ? 3.639 -5.918 -2.724 1.00 92.38 97 ARG A CA 1
ATOM 752 C C . ARG A 1 97 ? 5.001 -6.277 -2.143 1.00 92.38 97 ARG A C 1
ATOM 754 O O . ARG A 1 97 ? 5.570 -7.320 -2.451 1.00 92.38 97 ARG A O 1
ATOM 761 N N . THR A 1 98 ? 5.525 -5.419 -1.273 1.00 92.31 98 THR A N 1
ATOM 762 C CA . THR A 1 98 ? 6.660 -5.765 -0.406 1.00 92.31 98 THR A CA 1
ATOM 763 C C . THR A 1 98 ? 6.434 -7.117 0.287 1.00 92.31 98 THR A C 1
ATOM 765 O O . THR A 1 98 ? 5.351 -7.380 0.805 1.00 92.31 98 THR A O 1
ATOM 768 N N . GLY A 1 99 ? 7.453 -7.980 0.277 1.00 90.44 99 GLY A N 1
ATOM 769 C CA . GLY A 1 99 ? 7.420 -9.321 0.866 1.00 90.44 99 GLY A CA 1
ATOM 770 C C . GLY A 1 99 ? 6.831 -10.425 -0.021 1.00 90.44 99 GLY A C 1
ATOM 771 O O . GLY A 1 99 ? 7.142 -11.594 0.208 1.00 90.44 99 GLY A O 1
ATOM 772 N N . ASP A 1 100 ? 6.044 -10.093 -1.049 1.00 91.38 100 ASP A N 1
ATOM 773 C CA . ASP A 1 100 ? 5.518 -11.089 -1.990 1.00 91.38 100 ASP A CA 1
ATOM 774 C C . ASP A 1 100 ? 6.638 -11.675 -2.862 1.00 91.38 100 ASP A C 1
ATOM 776 O O . ASP A 1 100 ? 7.684 -11.061 -3.078 1.00 91.38 100 ASP A O 1
ATOM 780 N N . ILE A 1 101 ? 6.418 -12.872 -3.408 1.00 92.69 101 ILE A N 1
ATOM 781 C CA . ILE A 1 101 ? 7.381 -13.501 -4.314 1.00 92.69 101 ILE A CA 1
ATOM 782 C C . ILE A 1 101 ? 7.364 -12.798 -5.672 1.00 92.69 101 ILE A C 1
ATOM 784 O O . ILE A 1 101 ? 6.327 -12.690 -6.324 1.00 92.69 101 ILE A O 1
ATOM 788 N N . CYS A 1 102 ? 8.542 -12.375 -6.117 1.00 91.56 102 CYS A N 1
ATOM 789 C CA . CYS A 1 102 ? 8.762 -11.763 -7.412 1.00 91.56 102 CYS A CA 1
ATOM 790 C C . CYS A 1 102 ? 8.419 -12.758 -8.540 1.00 91.56 102 CYS A C 1
ATOM 792 O O . CYS A 1 102 ? 9.046 -13.819 -8.631 1.00 91.56 102 CYS A O 1
ATOM 794 N N . PRO A 1 103 ? 7.449 -12.451 -9.419 1.00 90.69 103 PRO A N 1
ATOM 795 C CA . PRO A 1 103 ? 7.006 -13.379 -10.455 1.00 90.69 103 PRO A CA 1
ATOM 796 C C . PRO A 1 103 ? 7.983 -13.462 -11.632 1.00 90.69 103 PRO A C 1
ATOM 798 O O . PRO A 1 103 ? 8.054 -14.496 -12.292 1.00 90.69 103 PRO A O 1
ATOM 801 N N . VAL A 1 104 ? 8.718 -12.381 -11.919 1.00 91.81 104 VAL A N 1
ATOM 802 C CA . VAL A 1 104 ? 9.649 -12.302 -13.052 1.00 91.81 104 VAL A CA 1
ATOM 803 C C . VAL A 1 104 ? 10.896 -11.502 -12.693 1.00 91.81 104 VAL A C 1
ATOM 805 O O . VAL A 1 104 ? 10.806 -10.463 -12.038 1.00 91.81 104 VAL A O 1
ATOM 808 N N . SER A 1 105 ? 12.054 -11.953 -13.176 1.00 92.81 105 SER A N 1
ATOM 809 C CA . SER A 1 105 ? 13.300 -11.206 -13.034 1.00 92.81 105 SER A CA 1
ATOM 810 C C . SER A 1 105 ? 13.233 -9.908 -13.829 1.00 92.81 105 SER A C 1
ATOM 812 O O . SER A 1 105 ? 12.799 -9.882 -14.986 1.00 92.81 105 SER A O 1
ATOM 814 N N . GLY A 1 106 ? 13.674 -8.814 -13.222 1.00 93.31 106 GLY A N 1
ATOM 815 C CA . GLY A 1 106 ? 13.667 -7.527 -13.892 1.00 93.31 106 GLY A CA 1
ATOM 816 C C . GLY A 1 106 ? 13.889 -6.343 -12.973 1.00 93.31 106 GLY A C 1
ATOM 817 O O . GLY A 1 106 ? 14.202 -6.467 -11.792 1.00 93.31 106 GLY A O 1
ATOM 818 N N . GLU A 1 107 ? 13.736 -5.175 -13.565 1.00 93.50 107 GLU A N 1
ATOM 819 C CA . GLU A 1 107 ? 13.749 -3.880 -12.925 1.00 93.50 107 GLU A CA 1
ATOM 820 C C . GLU A 1 107 ? 12.330 -3.521 -12.483 1.00 93.50 107 GLU A C 1
ATOM 822 O O . GLU A 1 107 ? 11.415 -3.427 -13.301 1.00 93.50 107 GLU A O 1
ATOM 827 N N . TRP A 1 108 ? 12.161 -3.338 -11.183 1.00 93.25 108 TRP A N 1
ATOM 828 C CA . TRP A 1 108 ? 10.914 -3.031 -10.506 1.00 93.25 108 TRP A CA 1
ATOM 829 C C . TRP A 1 108 ? 11.004 -1.643 -9.883 1.00 93.25 108 TRP A C 1
ATOM 831 O O . TRP A 1 108 ? 12.009 -1.298 -9.261 1.00 93.25 108 TRP A O 1
ATOM 841 N N . GLN A 1 109 ? 9.946 -0.856 -10.034 1.00 93.06 109 GLN A N 1
ATOM 842 C CA . GLN A 1 109 ? 9.846 0.508 -9.533 1.00 93.06 109 GLN A CA 1
ATOM 843 C C . GLN A 1 109 ? 8.590 0.677 -8.689 1.00 93.06 109 GLN A C 1
ATOM 845 O O . GLN A 1 109 ? 7.559 0.071 -8.967 1.00 93.06 109 GLN A O 1
ATOM 850 N N . THR A 1 110 ? 8.669 1.527 -7.679 1.00 90.88 110 THR A N 1
ATOM 851 C CA . THR A 1 110 ? 7.490 2.088 -7.020 1.00 90.88 110 THR A CA 1
ATOM 852 C C . THR A 1 110 ? 7.425 3.583 -7.288 1.00 90.88 110 THR A C 1
ATOM 854 O O . THR A 1 110 ? 8.471 4.213 -7.447 1.00 90.88 110 THR A O 1
ATOM 857 N N . ASP A 1 111 ? 6.217 4.137 -7.335 1.00 84.81 111 ASP A N 1
ATOM 858 C CA . ASP A 1 111 ? 5.978 5.579 -7.469 1.00 84.81 111 ASP A CA 1
ATOM 859 C C . ASP A 1 111 ? 5.836 6.265 -6.095 1.00 84.81 111 ASP A C 1
ATOM 861 O O . ASP A 1 111 ? 5.738 7.489 -5.993 1.00 84.81 111 ASP A O 1
ATOM 865 N N . GLU A 1 112 ? 5.855 5.480 -5.016 1.00 82.81 112 GLU A N 1
ATOM 866 C CA . GLU A 1 112 ? 5.742 5.959 -3.644 1.00 82.81 112 GLU A CA 1
ATOM 867 C C . GLU A 1 112 ? 7.093 6.488 -3.119 1.00 82.81 112 GLU A C 1
ATOM 869 O O . GLU A 1 112 ? 8.170 6.089 -3.570 1.00 82.81 112 GLU A O 1
ATOM 874 N N . TYR A 1 113 ? 7.047 7.395 -2.137 1.00 79.88 113 TYR A N 1
ATOM 875 C CA . TYR A 1 113 ? 8.219 7.888 -1.388 1.00 79.88 113 TYR A CA 1
ATOM 876 C C . TYR A 1 113 ? 9.398 8.398 -2.243 1.00 79.88 113 TYR A C 1
ATOM 878 O O . TYR A 1 113 ? 10.563 8.210 -1.896 1.00 79.88 113 TYR A O 1
ATOM 886 N N . GLY A 1 114 ? 9.096 9.083 -3.349 1.00 74.31 114 GLY A N 1
ATOM 887 C CA . GLY A 1 114 ? 10.102 9.707 -4.218 1.00 74.31 114 GLY A CA 1
ATOM 888 C C . GLY A 1 114 ? 10.599 8.816 -5.356 1.00 74.31 114 GLY A C 1
ATOM 889 O O . GLY A 1 114 ? 11.464 9.245 -6.114 1.00 74.31 114 GLY A O 1
ATOM 890 N N . GLY A 1 115 ? 10.026 7.622 -5.504 1.00 80.31 115 GLY A N 1
ATOM 891 C CA . GLY A 1 115 ? 10.287 6.741 -6.626 1.00 80.31 115 GLY A CA 1
ATOM 892 C C . GLY A 1 115 ? 11.614 6.005 -6.487 1.00 80.31 115 GLY A C 1
ATOM 893 O O . GLY A 1 115 ? 12.688 6.587 -6.639 1.00 80.31 115 GLY A O 1
ATOM 894 N N . LYS A 1 116 ? 11.564 4.699 -6.216 1.00 85.94 116 LYS A N 1
ATOM 895 C CA . LYS A 1 116 ? 12.768 3.858 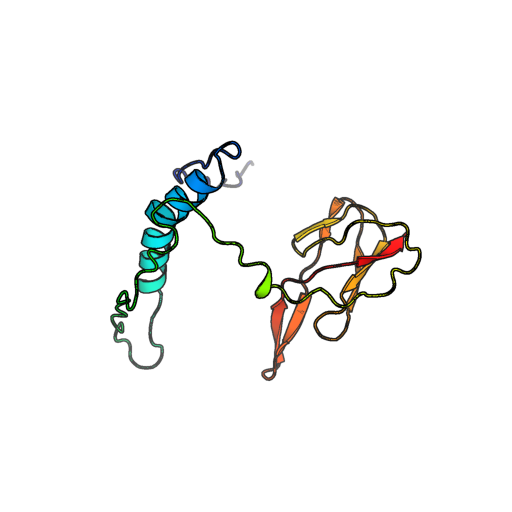-6.173 1.00 85.94 116 LYS A CA 1
ATOM 896 C C . LYS A 1 116 ? 12.654 2.755 -7.195 1.00 85.94 116 LYS A C 1
ATOM 898 O O . LYS A 1 116 ? 11.622 2.096 -7.279 1.00 85.94 116 LYS A O 1
ATOM 903 N N . THR A 1 117 ? 13.759 2.517 -7.883 1.00 90.81 117 THR A N 1
ATOM 904 C CA . THR A 1 117 ? 13.895 1.440 -8.853 1.00 90.81 117 THR A CA 1
ATOM 905 C C . THR A 1 117 ? 14.991 0.486 -8.411 1.00 90.81 117 THR A C 1
ATOM 907 O O . THR A 1 117 ? 16.043 0.906 -7.923 1.00 90.81 117 THR A O 1
ATOM 910 N N . LEU A 1 118 ? 14.736 -0.810 -8.538 1.00 91.81 118 LEU A N 1
ATOM 911 C CA . LEU A 1 118 ? 15.659 -1.863 -8.144 1.00 91.81 118 LEU A CA 1
ATOM 912 C C . LEU A 1 118 ? 15.480 -3.099 -9.014 1.00 91.81 118 LEU A C 1
ATOM 914 O O . LEU A 1 118 ? 14.456 -3.284 -9.659 1.00 91.81 118 LEU A O 1
ATOM 918 N N . ARG A 1 119 ? 16.494 -3.957 -9.034 1.00 93.75 119 ARG A N 1
ATOM 919 C CA . ARG A 1 119 ? 16.455 -5.211 -9.781 1.00 93.75 119 ARG A CA 1
ATOM 920 C C . ARG A 1 119 ? 16.189 -6.367 -8.831 1.00 93.75 119 ARG A C 1
ATOM 922 O O . ARG A 1 119 ? 16.870 -6.480 -7.813 1.00 93.75 119 ARG A O 1
ATOM 929 N N . VAL A 1 120 ? 15.212 -7.198 -9.173 1.00 93.81 120 VAL A N 1
ATOM 930 C CA . VAL A 1 120 ? 14.802 -8.372 -8.394 1.00 93.81 120 VAL A CA 1
ATOM 931 C C . VAL A 1 120 ? 14.784 -9.578 -9.308 1.00 93.81 120 VAL A C 1
ATOM 933 O O . VAL A 1 120 ? 14.349 -9.478 -10.453 1.00 93.81 120 VAL A O 1
ATOM 936 N N . GLU A 1 121 ? 15.228 -10.712 -8.784 1.00 94.38 121 GLU A N 1
ATOM 937 C CA . GLU A 1 121 ? 15.162 -11.993 -9.477 1.00 94.38 121 GLU A CA 1
ATOM 938 C C . GLU A 1 121 ? 13.828 -12.701 -9.216 1.00 94.38 121 GLU A C 1
ATOM 940 O O . GLU A 1 121 ? 13.257 -12.596 -8.128 1.00 94.38 121 GLU A O 1
ATOM 945 N N . ALA A 1 122 ? 13.336 -13.453 -10.201 1.00 93.44 122 ALA A N 1
ATOM 946 C CA . ALA A 1 122 ? 12.155 -14.291 -10.049 1.00 93.44 122 ALA A CA 1
ATOM 947 C C . ALA A 1 122 ? 12.339 -15.281 -8.889 1.00 93.44 122 ALA A C 1
ATOM 949 O O . ALA A 1 122 ? 13.397 -15.890 -8.724 1.00 93.44 122 ALA A O 1
ATOM 950 N N . GLY A 1 123 ? 11.296 -15.454 -8.083 1.00 92.25 123 GLY A N 1
ATOM 951 C CA . GLY A 1 123 ? 11.318 -16.324 -6.910 1.00 92.25 123 GLY A CA 1
ATOM 952 C C . GLY A 1 123 ? 11.911 -15.687 -5.648 1.00 92.25 123 GLY A C 1
ATOM 953 O O . GLY A 1 123 ? 11.720 -16.238 -4.565 1.00 92.25 123 GLY A O 1
ATOM 954 N N . ALA A 1 124 ? 12.584 -14.535 -5.742 1.00 91.62 124 ALA A N 1
ATOM 955 C CA . ALA A 1 124 ? 13.008 -13.779 -4.564 1.00 91.62 124 ALA A CA 1
ATOM 956 C C . ALA A 1 124 ? 11.828 -13.010 -3.948 1.00 91.62 124 ALA A C 1
ATOM 958 O O . ALA A 1 124 ? 10.885 -12.649 -4.647 1.00 91.62 124 ALA A O 1
ATOM 959 N N . ALA A 1 125 ? 11.878 -12.735 -2.644 1.00 92.94 125 ALA A N 1
ATOM 960 C CA . ALA A 1 125 ? 10.899 -11.856 -2.007 1.00 92.94 125 ALA A CA 1
ATOM 961 C C . ALA A 1 125 ? 11.124 -10.398 -2.438 1.00 92.94 125 ALA A C 1
ATOM 963 O O . ALA A 1 125 ? 12.268 -9.936 -2.515 1.00 92.94 125 ALA A O 1
ATOM 964 N N . MET A 1 126 ? 10.040 -9.668 -2.696 1.00 93.31 126 MET A N 1
ATOM 965 C CA . MET A 1 126 ? 10.101 -8.250 -3.024 1.00 93.31 126 MET A CA 1
ATOM 966 C C . MET A 1 126 ? 10.628 -7.451 -1.829 1.00 93.31 126 MET A C 1
ATOM 968 O O . MET A 1 126 ? 10.138 -7.628 -0.712 1.00 93.31 126 MET A O 1
ATOM 972 N N . PRO A 1 127 ? 11.614 -6.567 -2.041 1.00 91.31 127 PRO A N 1
ATOM 973 C CA . PRO A 1 127 ? 12.323 -5.909 -0.953 1.00 91.31 127 PRO A CA 1
ATOM 974 C C . PRO A 1 127 ? 11.492 -4.833 -0.242 1.00 91.31 127 PRO A C 1
ATOM 976 O O . PRO A 1 127 ? 10.582 -4.218 -0.810 1.00 91.31 127 PRO A O 1
ATOM 979 N N . ASP A 1 128 ? 11.882 -4.563 1.002 1.00 90.31 128 ASP A N 1
ATOM 980 C CA . ASP A 1 128 ? 11.352 -3.473 1.818 1.00 90.31 128 ASP A CA 1
ATOM 981 C C . ASP A 1 128 ? 11.773 -2.104 1.270 1.00 90.31 128 ASP A C 1
ATOM 983 O O . ASP A 1 128 ? 12.928 -1.887 0.873 1.00 90.31 128 ASP A O 1
ATOM 987 N N . MET A 1 129 ? 10.850 -1.140 1.297 1.00 88.00 129 MET A N 1
ATOM 988 C CA . MET A 1 129 ? 11.205 0.253 1.059 1.00 88.00 129 MET A CA 1
ATOM 989 C C . MET A 1 129 ? 11.693 0.879 2.362 1.00 88.00 129 MET A C 1
ATOM 991 O O . MET A 1 129 ? 10.915 1.072 3.286 1.00 88.00 129 MET A O 1
ATOM 995 N N . LEU A 1 130 ? 12.971 1.246 2.420 1.00 88.19 130 LEU A N 1
ATOM 996 C CA . LEU A 1 130 ? 13.533 2.003 3.536 1.00 88.19 130 LEU A CA 1
ATOM 997 C C . LEU A 1 130 ? 13.584 3.491 3.184 1.00 88.19 130 LEU A C 1
ATOM 999 O O . LEU A 1 130 ? 14.337 3.883 2.289 1.00 88.19 130 LEU A O 1
ATOM 1003 N N . VAL A 1 131 ? 12.809 4.306 3.896 1.00 85.75 131 VAL A N 1
ATOM 1004 C CA . VAL A 1 131 ? 12.763 5.767 3.735 1.00 85.75 131 VAL A CA 1
ATOM 1005 C C . VAL A 1 131 ? 13.381 6.412 4.967 1.00 85.75 131 VAL A C 1
ATOM 1007 O O . VAL A 1 131 ? 13.094 6.000 6.089 1.00 85.75 131 VAL A O 1
ATOM 1010 N N . LYS A 1 132 ? 14.248 7.410 4.768 1.00 87.31 132 LYS A N 1
ATOM 1011 C CA . LYS A 1 132 ? 14.780 8.205 5.881 1.00 87.31 132 LYS A CA 1
ATOM 1012 C C . LYS A 1 132 ? 13.731 9.202 6.345 1.00 87.31 132 LYS A C 1
ATOM 1014 O O . LYS A 1 132 ? 13.198 9.944 5.522 1.00 87.31 132 LYS A O 1
ATOM 1019 N N . ASP A 1 133 ? 13.472 9.238 7.642 1.00 84.12 133 ASP A N 1
ATOM 1020 C CA . ASP A 1 133 ? 12.635 10.274 8.232 1.00 84.12 133 ASP A CA 1
ATOM 1021 C C . ASP A 1 133 ? 13.428 11.557 8.546 1.00 84.12 133 ASP A C 1
ATOM 1023 O O . ASP A 1 133 ? 14.619 11.679 8.251 1.00 84.12 133 ASP A O 1
ATOM 1027 N N . ASN A 1 134 ? 12.751 12.535 9.151 1.00 83.88 134 ASN A N 1
ATOM 1028 C CA . ASN A 1 134 ? 13.334 13.837 9.487 1.00 83.88 134 ASN A CA 1
ATOM 1029 C C . ASN A 1 134 ? 14.455 13.761 10.542 1.00 83.88 134 ASN A C 1
ATOM 1031 O O . ASN A 1 134 ? 15.224 14.709 10.679 1.00 83.88 134 ASN A O 1
ATOM 1035 N N . LEU A 1 135 ? 14.544 12.654 11.285 1.00 84.44 135 LEU A N 1
ATOM 1036 C CA . LEU A 1 135 ? 15.590 12.381 12.273 1.00 84.44 135 LEU A CA 1
ATOM 1037 C C . LEU A 1 135 ? 16.744 11.563 11.660 1.00 84.44 135 LEU A C 1
ATOM 1039 O O . LEU A 1 135 ? 17.745 11.310 12.326 1.00 84.44 135 LEU A O 1
ATOM 1043 N N . GLY A 1 136 ? 16.633 11.187 10.380 1.00 83.44 136 GLY A N 1
ATOM 1044 C CA . GLY A 1 136 ? 17.622 10.406 9.642 1.00 83.44 136 GLY A CA 1
ATOM 1045 C C . GLY A 1 136 ? 17.501 8.895 9.836 1.00 83.44 136 GLY A C 1
ATOM 1046 O O . GLY A 1 136 ? 18.343 8.155 9.318 1.00 83.44 136 GLY A O 1
ATOM 1047 N N . GLU A 1 137 ? 16.470 8.430 10.542 1.00 88.25 137 GLU A N 1
ATOM 1048 C CA . GLU A 1 137 ? 16.246 7.016 10.826 1.00 88.25 137 GLU A CA 1
ATOM 1049 C C . GLU A 1 137 ? 15.581 6.325 9.624 1.00 88.25 137 GLU A C 1
ATOM 1051 O O . GLU A 1 137 ? 14.705 6.896 8.972 1.00 88.25 137 GLU A O 1
ATOM 1056 N N . LEU A 1 138 ? 16.013 5.103 9.289 1.00 86.25 138 LEU A N 1
ATOM 1057 C CA . LEU A 1 138 ? 15.447 4.338 8.173 1.00 86.25 138 LEU A CA 1
ATOM 1058 C C . LEU A 1 138 ? 14.200 3.582 8.634 1.00 86.25 138 LEU A C 1
ATOM 1060 O O . LEU A 1 138 ? 14.298 2.657 9.438 1.00 86.25 138 LEU A O 1
ATOM 1064 N N . LYS A 1 139 ? 13.042 3.931 8.073 1.00 85.31 139 LYS A N 1
ATOM 1065 C CA . LYS A 1 139 ? 11.764 3.265 8.344 1.00 85.31 139 LYS A CA 1
ATOM 1066 C C . LYS A 1 139 ? 11.337 2.397 7.173 1.00 85.31 139 LYS A C 1
ATOM 1068 O O . LYS A 1 139 ? 11.445 2.809 6.019 1.00 85.31 139 LYS A O 1
ATOM 1073 N N . VAL A 1 140 ? 10.851 1.197 7.488 1.00 87.25 140 VAL A N 1
ATOM 1074 C CA . VAL A 1 140 ? 10.248 0.289 6.508 1.00 87.25 140 VAL A CA 1
ATOM 1075 C C . VAL A 1 140 ? 8.865 0.806 6.135 1.00 87.25 140 VAL A C 1
ATOM 1077 O O . VAL A 1 140 ? 8.017 1.028 6.998 1.00 87.25 140 VAL A O 1
ATOM 1080 N N . HIS A 1 141 ? 8.635 0.945 4.838 1.00 84.75 141 HIS A N 1
ATOM 1081 C CA . HIS A 1 141 ? 7.354 1.260 4.238 1.00 84.75 141 HIS A CA 1
ATOM 1082 C C . HIS A 1 141 ? 6.889 0.096 3.367 1.00 84.75 141 HIS A C 1
ATOM 1084 O O . HIS A 1 141 ? 7.660 -0.490 2.602 1.00 84.75 141 HIS A O 1
ATOM 1090 N N . TRP A 1 142 ? 5.605 -0.225 3.504 1.00 87.56 142 TRP A N 1
ATOM 1091 C CA . TRP A 1 142 ? 4.921 -1.196 2.664 1.00 87.56 142 TRP A CA 1
ATOM 1092 C C . TRP A 1 142 ? 4.478 -0.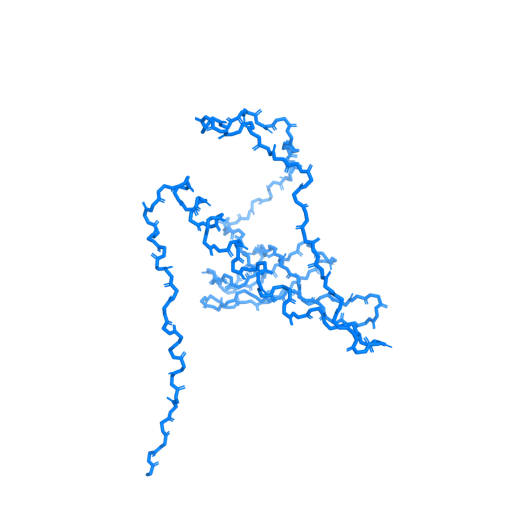499 1.388 1.00 87.56 142 TRP A C 1
ATOM 1094 O O . TRP A 1 142 ? 3.632 0.388 1.454 1.00 87.56 142 TRP A O 1
ATOM 1104 N N . VAL A 1 143 ? 5.061 -0.895 0.258 1.00 91.25 143 VAL A N 1
ATOM 1105 C CA . VAL A 1 143 ? 4.825 -0.251 -1.038 1.00 91.25 143 VAL A CA 1
ATOM 1106 C C . VAL A 1 143 ? 4.390 -1.266 -2.085 1.00 91.25 143 VAL A C 1
ATOM 1108 O O . VAL A 1 143 ? 4.556 -2.484 -1.924 1.00 91.25 143 VAL A O 1
ATOM 1111 N N . THR A 1 144 ? 3.856 -0.747 -3.186 1.00 92.56 144 THR A N 1
ATOM 1112 C CA . THR A 1 144 ? 3.584 -1.539 -4.385 1.00 92.56 144 THR A CA 1
ATOM 1113 C C . THR A 1 144 ? 4.690 -1.355 -5.422 1.00 92.56 144 THR A C 1
ATOM 1115 O O . THR A 1 144 ? 5.122 -0.235 -5.703 1.00 92.56 144 THR A O 1
ATOM 1118 N N . TRP A 1 145 ? 5.140 -2.466 -6.003 1.00 92.19 145 TRP A N 1
ATOM 1119 C CA . TRP A 1 145 ? 6.160 -2.521 -7.041 1.00 92.19 145 TRP A CA 1
ATOM 1120 C C . TRP A 1 145 ? 5.554 -2.863 -8.401 1.00 92.19 145 TRP A C 1
ATOM 1122 O O . TRP A 1 145 ? 4.726 -3.767 -8.534 1.00 92.19 145 TRP A O 1
ATOM 1132 N N . HIS A 1 146 ? 6.043 -2.186 -9.433 1.00 92.69 146 HIS A N 1
ATOM 1133 C CA . HIS A 1 146 ? 5.636 -2.344 -10.820 1.00 92.69 146 HIS A CA 1
ATOM 1134 C C . HIS A 1 146 ? 6.853 -2.653 -11.685 1.00 92.69 146 HIS A C 1
ATOM 1136 O O . HIS A 1 146 ? 7.885 -1.988 -11.596 1.00 92.69 146 HIS A O 1
ATOM 1142 N N . LEU A 1 147 ? 6.730 -3.657 -12.545 1.00 91.75 147 LEU A N 1
ATOM 1143 C 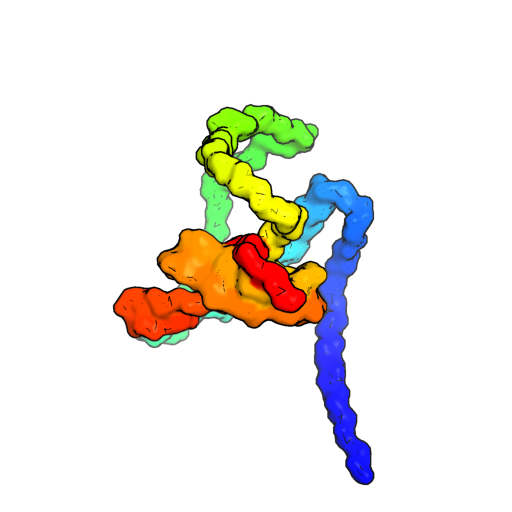CA . LEU A 1 147 ? 7.796 -4.022 -13.463 1.00 91.75 147 LEU A C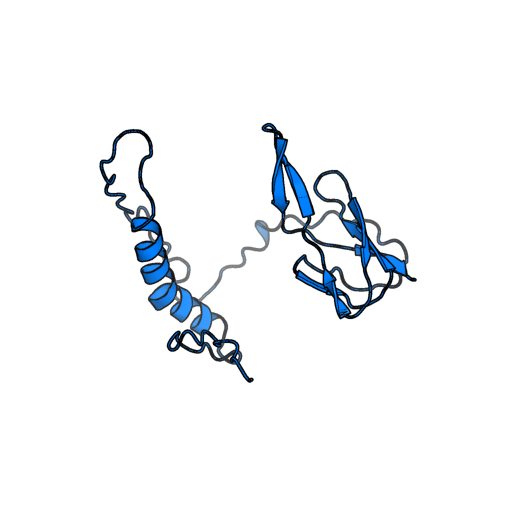A 1
ATOM 1144 C C . LEU A 1 147 ? 7.990 -2.925 -14.519 1.00 91.75 147 LEU A C 1
ATOM 1146 O O . LEU A 1 147 ? 7.068 -2.557 -15.250 1.00 91.75 147 LEU A O 1
ATOM 1150 N N . VAL A 1 148 ? 9.218 -2.433 -14.615 1.00 90.25 148 VAL A N 1
ATOM 1151 C CA . VAL A 1 148 ? 9.659 -1.446 -15.602 1.00 90.25 148 VAL A CA 1
ATOM 1152 C C . VAL A 1 148 ? 10.265 -2.139 -16.811 1.00 90.25 148 VAL A C 1
ATOM 1154 O O . VAL A 1 148 ? 9.954 -1.769 -17.945 1.00 90.25 148 VAL A O 1
ATOM 1157 N N . LYS A 1 149 ? 11.122 -3.139 -16.574 1.00 89.75 149 LYS A N 1
ATOM 1158 C CA . LYS A 1 149 ? 11.879 -3.838 -17.616 1.00 89.75 149 LYS A CA 1
ATOM 1159 C C . LYS A 1 149 ? 12.209 -5.265 -17.180 1.00 89.75 149 LYS A C 1
ATOM 1161 O O . LYS A 1 149 ? 12.664 -5.465 -16.064 1.00 89.75 149 LYS A O 1
ATOM 1166 N N . ARG A 1 150 ? 12.022 -6.257 -18.051 1.00 87.19 150 ARG A N 1
ATOM 1167 C CA . ARG A 1 150 ? 12.448 -7.648 -17.792 1.00 87.19 150 ARG A CA 1
ATOM 1168 C C . ARG A 1 150 ? 13.952 -7.825 -18.017 1.00 87.19 150 ARG A C 1
ATOM 1170 O O . ARG A 1 150 ? 14.531 -7.099 -18.829 1.00 87.19 150 ARG A O 1
ATOM 1177 N N . SER A 1 151 ? 14.558 -8.773 -17.300 1.00 79.69 151 SER A N 1
ATOM 1178 C CA . SER A 1 151 ? 15.960 -9.187 -17.470 1.00 79.69 151 SER A CA 1
ATOM 1179 C C . SER A 1 151 ? 16.085 -10.573 -18.084 1.00 79.69 151 SER A C 1
ATOM 1181 O O . SER A 1 151 ? 15.112 -11.351 -17.993 1.00 79.69 151 SER A O 1
#

Organism: NCBI:txid101571

Radius of gyration: 22.49 Å; chains: 1; bounding box: 58×48×60 Å